Protein AF-A0A6P6VB79-F1 (afdb_monomer_lite)

Secondary structure (DSSP, 8-state):
-PPP-----------PPPHHHHHHHHHHH---TTTTTT-TTS-HHHHHHHHHHHHHHHHHHHHHTS---PPPHHHHHHHHHHHHHHHHHHHHHHHHHHHHHHHHHHHHHHHHHHHHHH--------------

Structure (mmCIF, N/CA/C/O backbone):
data_AF-A0A6P6VB79-F1
#
_entry.id   AF-A0A6P6VB79-F1
#
loop_
_atom_site.group_PDB
_atom_site.id
_atom_site.type_symbol
_atom_site.label_atom_id
_atom_site.label_alt_id
_atom_site.label_comp_id
_atom_site.label_asym_id
_atom_site.label_entity_id
_atom_site.label_seq_id
_atom_site.pdbx_PDB_ins_code
_atom_site.Cartn_x
_atom_site.Cartn_y
_atom_site.Cartn_z
_atom_site.occupancy
_atom_site.B_iso_or_equiv
_atom_site.auth_seq_id
_atom_site.auth_comp_id
_atom_site.auth_asym_id
_atom_site.auth_atom_id
_atom_site.pdbx_PDB_model_num
ATOM 1 N N . MET A 1 1 ? 52.730 19.441 4.578 1.00 43.19 1 MET A N 1
ATOM 2 C CA . MET A 1 1 ? 51.514 18.793 4.044 1.00 43.19 1 MET A CA 1
ATOM 3 C C . MET A 1 1 ? 51.016 19.713 2.947 1.00 43.19 1 MET A C 1
ATOM 5 O O . MET A 1 1 ? 50.982 20.904 3.203 1.00 43.19 1 MET A O 1
ATOM 9 N N . ALA A 1 2 ? 50.866 19.176 1.737 1.00 49.41 2 ALA A N 1
ATOM 10 C CA . ALA A 1 2 ? 50.894 19.890 0.460 1.00 49.41 2 ALA A CA 1
ATOM 11 C C . ALA A 1 2 ? 49.669 20.782 0.203 1.00 49.41 2 ALA A C 1
ATOM 13 O O . ALA A 1 2 ? 48.553 20.392 0.540 1.00 49.41 2 ALA A O 1
ATOM 14 N N . ASP A 1 3 ? 49.928 21.935 -0.414 1.00 52.38 3 ASP A N 1
ATOM 15 C CA . ASP A 1 3 ? 48.954 22.907 -0.908 1.00 52.38 3 ASP A CA 1
ATOM 16 C C . ASP A 1 3 ? 48.365 22.485 -2.270 1.00 52.38 3 ASP A C 1
ATOM 18 O O . ASP A 1 3 ? 49.053 21.908 -3.113 1.00 52.38 3 ASP A O 1
ATOM 22 N N . ASP A 1 4 ? 47.080 22.791 -2.442 1.00 58.44 4 ASP A N 1
ATOM 23 C CA . ASP A 1 4 ? 46.185 22.526 -3.572 1.00 58.44 4 ASP A CA 1
ATOM 24 C C . ASP A 1 4 ? 46.691 22.951 -4.973 1.00 58.44 4 ASP A C 1
ATOM 26 O O . ASP A 1 4 ? 46.859 24.135 -5.275 1.00 58.44 4 ASP A O 1
ATOM 30 N N . ASP A 1 5 ? 46.793 21.977 -5.887 1.00 58.59 5 ASP A N 1
ATOM 31 C CA . ASP A 1 5 ? 46.963 22.160 -7.338 1.00 58.59 5 ASP A CA 1
ATOM 32 C C . ASP A 1 5 ? 45.612 22.475 -8.027 1.00 58.59 5 ASP A C 1
ATOM 34 O O . ASP A 1 5 ? 44.890 21.585 -8.489 1.00 58.59 5 ASP A O 1
ATOM 38 N N . HIS A 1 6 ? 45.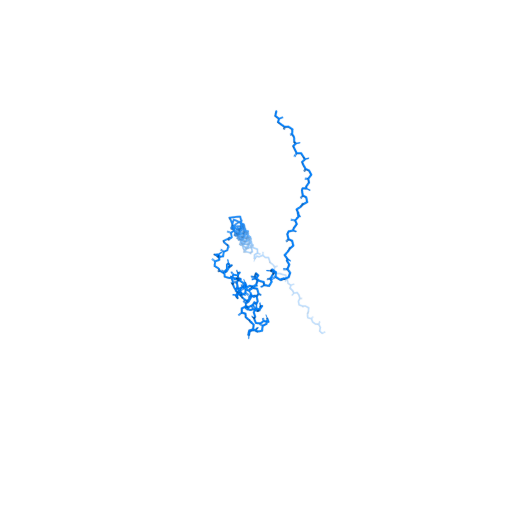259 23.757 -8.153 1.00 64.94 6 HIS A N 1
ATOM 39 C CA . HIS A 1 6 ? 44.145 24.211 -9.001 1.00 64.94 6 HIS A CA 1
ATOM 40 C C . HIS A 1 6 ? 44.608 24.490 -10.445 1.00 64.94 6 HIS A C 1
ATOM 42 O O . HIS A 1 6 ? 44.933 25.623 -10.804 1.00 64.94 6 HIS A O 1
ATOM 48 N N . LEU A 1 7 ? 44.595 23.466 -11.305 1.00 68.56 7 LEU A N 1
ATOM 49 C CA . LEU A 1 7 ? 44.800 23.623 -12.754 1.00 68.56 7 LEU A CA 1
ATOM 50 C C . LEU A 1 7 ? 43.483 23.977 -13.485 1.00 68.56 7 LEU A C 1
ATOM 52 O O . LEU A 1 7 ? 42.431 23.419 -13.156 1.00 68.56 7 LEU A O 1
ATOM 56 N N . PRO A 1 8 ? 43.506 24.871 -14.497 1.00 66.81 8 PRO A N 1
ATOM 57 C CA . PRO A 1 8 ? 42.314 25.246 -15.258 1.00 66.81 8 PRO A CA 1
ATOM 58 C C . PRO A 1 8 ? 41.757 24.062 -16.070 1.00 66.81 8 PRO A C 1
ATOM 60 O O . PRO A 1 8 ? 42.520 23.197 -16.509 1.00 66.81 8 PRO A O 1
ATOM 63 N N . PRO A 1 9 ? 40.431 24.011 -16.315 1.00 67.50 9 PRO A N 1
ATOM 64 C CA . PRO A 1 9 ? 39.814 22.911 -17.043 1.00 67.50 9 PRO A CA 1
ATOM 65 C C . PRO A 1 9 ? 40.348 22.858 -18.476 1.00 67.50 9 PRO A C 1
ATOM 67 O O . PRO A 1 9 ? 40.091 23.736 -19.298 1.00 67.50 9 PRO A O 1
ATOM 70 N N . GLN A 1 10 ? 41.088 21.793 -18.773 1.00 72.75 10 GLN A N 1
ATOM 71 C CA . GLN A 1 10 ? 41.561 21.475 -20.113 1.00 72.75 10 GLN A CA 1
ATOM 72 C C . GLN A 1 10 ? 40.376 21.378 -21.089 1.00 72.75 10 GLN A C 1
ATOM 74 O O . GLN A 1 10 ? 39.479 20.544 -20.928 1.00 72.75 10 GLN A O 1
ATOM 79 N N . ILE A 1 11 ? 40.365 22.245 -22.105 1.00 71.94 11 ILE A N 1
ATOM 80 C CA . ILE A 1 11 ? 39.400 22.186 -23.205 1.00 71.94 11 ILE A CA 1
ATOM 81 C C . ILE A 1 11 ? 39.644 20.865 -23.930 1.00 71.94 11 ILE A C 1
ATOM 83 O O . ILE A 1 11 ? 40.673 20.673 -24.578 1.00 71.94 11 ILE A O 1
ATOM 87 N N . ARG A 1 12 ? 38.710 19.924 -23.787 1.00 73.38 12 ARG A N 1
ATOM 88 C CA . ARG A 1 12 ? 38.785 18.640 -24.482 1.00 73.38 12 ARG A CA 1
ATOM 89 C C . ARG A 1 12 ? 38.486 18.902 -25.949 1.00 73.38 12 ARG A C 1
ATOM 91 O O . ARG A 1 12 ? 37.345 19.190 -26.303 1.00 73.38 12 ARG A O 1
ATOM 98 N N . LEU A 1 13 ? 39.514 18.816 -26.786 1.00 73.75 13 LEU A N 1
ATOM 99 C CA . LEU A 1 13 ? 39.338 18.798 -28.229 1.00 73.75 13 LEU A CA 1
ATOM 100 C C . LEU A 1 13 ? 38.534 17.539 -28.572 1.00 73.75 13 LEU A C 1
ATOM 102 O O . LEU A 1 13 ? 39.013 16.420 -28.393 1.00 73.75 13 LEU A O 1
ATOM 106 N N . VAL A 1 14 ? 37.276 17.714 -28.972 1.00 77.50 14 VAL A N 1
ATOM 107 C CA . VAL A 1 14 ? 36.461 16.597 -29.446 1.00 77.50 14 VAL A CA 1
ATOM 108 C C . VAL A 1 14 ? 36.943 16.218 -30.842 1.00 77.50 14 VAL A C 1
ATOM 110 O O . VAL A 1 14 ? 37.088 17.072 -31.715 1.00 77.50 14 VAL A O 1
ATOM 113 N N . ASN A 1 15 ? 37.221 14.933 -31.049 1.00 81.75 15 ASN A N 1
ATOM 114 C CA . ASN A 1 15 ? 37.579 14.423 -32.366 1.00 81.75 15 ASN A CA 1
ATOM 115 C C . ASN A 1 15 ? 36.316 14.394 -33.229 1.00 81.75 15 ASN A C 1
ATOM 117 O O . ASN A 1 15 ? 35.443 13.548 -33.030 1.00 81.75 15 ASN A O 1
ATOM 121 N N . PHE A 1 16 ? 36.204 15.333 -34.165 1.00 83.69 16 PHE A N 1
ATOM 122 C CA . PHE A 1 16 ? 35.129 15.333 -35.148 1.00 83.69 16 PHE A CA 1
ATOM 123 C C . PHE A 1 16 ? 35.364 14.206 -36.154 1.00 83.69 16 PHE A C 1
ATOM 125 O O . PHE A 1 16 ? 36.411 14.137 -36.794 1.00 83.69 16 PHE A O 1
ATOM 132 N N . VAL A 1 17 ? 34.384 13.315 -36.268 1.00 83.00 17 VAL A N 1
ATOM 133 C CA . VAL A 1 17 ? 34.364 12.239 -37.261 1.00 83.00 17 VAL A CA 1
ATOM 134 C C . VAL A 1 17 ? 33.750 12.801 -38.539 1.00 83.00 17 VAL A C 1
ATOM 136 O O . VAL A 1 17 ? 32.705 13.453 -38.474 1.00 83.00 17 VAL A O 1
ATOM 139 N N . SER A 1 18 ? 34.390 12.580 -39.688 1.00 86.56 18 SER A N 1
ATOM 140 C CA . SER A 1 18 ? 33.823 12.995 -40.975 1.00 86.56 18 SER A CA 1
ATOM 141 C C . SER A 1 18 ? 32.623 12.121 -41.359 1.00 86.56 18 SER A C 1
ATOM 143 O O . SER A 1 18 ? 32.474 10.993 -40.888 1.00 86.56 18 SER A O 1
ATOM 145 N N . GLU A 1 19 ? 31.759 12.626 -42.238 1.00 83.19 19 GLU A N 1
ATOM 146 C CA . GLU A 1 19 ? 30.604 11.866 -42.737 1.00 83.19 19 GLU A CA 1
ATOM 147 C C . GLU A 1 19 ? 31.029 10.553 -43.419 1.00 83.19 19 GLU A C 1
ATOM 149 O O . GLU A 1 19 ? 30.436 9.504 -43.177 1.00 83.19 19 GLU A O 1
ATOM 154 N N . GLU A 1 20 ? 32.132 10.577 -44.168 1.00 86.19 20 GLU A N 1
ATOM 155 C CA . GLU A 1 20 ? 32.710 9.394 -44.815 1.00 86.19 20 GLU A CA 1
ATOM 156 C C . GLU A 1 20 ? 33.191 8.345 -43.797 1.00 86.19 20 GLU A C 1
ATOM 158 O O . GLU A 1 20 ? 32.872 7.162 -43.918 1.00 86.19 20 GLU A O 1
ATOM 163 N N . GLN A 1 21 ? 33.879 8.776 -42.735 1.00 84.31 21 GLN A N 1
ATOM 164 C CA . GLN A 1 21 ? 34.303 7.886 -41.648 1.00 84.31 21 GLN A CA 1
ATOM 165 C C . GLN A 1 21 ? 33.104 7.293 -40.901 1.00 84.31 21 GLN A C 1
ATOM 167 O O . GLN A 1 21 ? 33.142 6.144 -40.456 1.00 84.31 21 GLN A O 1
ATOM 172 N N . LEU A 1 22 ? 32.020 8.060 -40.771 1.00 80.31 22 LEU A N 1
ATOM 173 C CA . LEU A 1 22 ? 30.778 7.591 -40.171 1.00 80.31 22 LEU A CA 1
ATOM 174 C C . LEU A 1 22 ? 30.104 6.523 -41.047 1.00 80.31 22 LEU A C 1
ATOM 176 O O . LEU A 1 22 ? 29.612 5.518 -40.526 1.00 80.31 22 LEU A O 1
ATOM 180 N N . GLU A 1 23 ? 30.091 6.708 -42.369 1.00 78.50 23 GLU A N 1
ATOM 181 C CA . GLU A 1 23 ? 29.591 5.707 -43.312 1.00 78.50 23 GLU A CA 1
ATOM 182 C C . GLU A 1 23 ? 30.425 4.425 -43.295 1.00 78.50 23 GLU A C 1
ATOM 184 O O . GLU A 1 23 ? 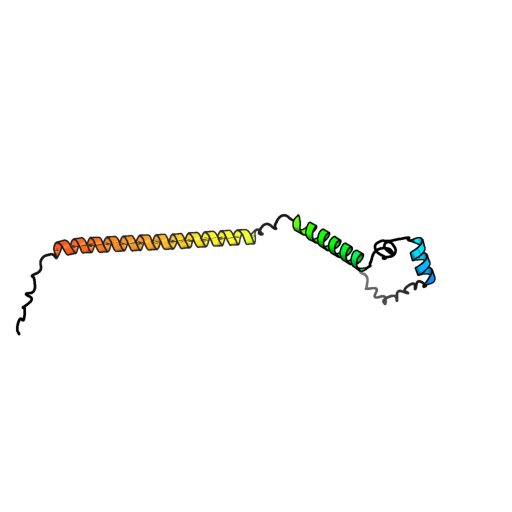29.862 3.330 -43.245 1.00 78.50 23 GLU A O 1
ATOM 189 N N . GLU A 1 24 ? 31.752 4.530 -43.282 1.00 83.06 24 GLU A N 1
ATOM 190 C CA . GLU A 1 24 ? 32.646 3.373 -43.220 1.00 83.06 24 GLU A CA 1
ATOM 191 C C . GLU A 1 24 ? 32.525 2.632 -41.877 1.00 83.06 24 GLU A C 1
ATOM 193 O O . GLU A 1 24 ? 32.476 1.399 -41.834 1.00 83.06 24 GLU A O 1
ATOM 198 N N . ALA A 1 25 ? 32.343 3.361 -40.772 1.00 76.88 25 ALA A N 1
ATOM 199 C CA . ALA A 1 25 ? 32.029 2.785 -39.466 1.00 76.88 25 ALA A CA 1
ATOM 200 C C . ALA A 1 25 ? 30.654 2.089 -39.442 1.00 76.88 25 ALA A C 1
ATOM 202 O O . ALA A 1 25 ? 30.477 1.064 -38.779 1.00 76.88 25 ALA A O 1
ATOM 203 N N . ARG A 1 26 ? 29.656 2.611 -40.166 1.00 73.06 26 ARG A N 1
ATOM 204 C CA . ARG A 1 26 ? 28.352 1.944 -40.338 1.00 73.06 26 ARG A CA 1
ATOM 205 C C . ARG A 1 26 ? 28.468 0.682 -41.194 1.00 73.06 26 ARG A C 1
ATOM 207 O O . ARG A 1 26 ? 27.855 -0.324 -40.852 1.00 73.06 26 ARG A O 1
ATOM 214 N N . ARG A 1 27 ? 29.274 0.705 -42.260 1.00 74.62 27 ARG A N 1
ATOM 215 C CA . ARG A 1 27 ? 29.512 -0.455 -43.139 1.00 74.62 27 ARG A CA 1
ATOM 216 C C . ARG A 1 27 ? 30.309 -1.558 -42.434 1.00 74.62 27 ARG A C 1
ATOM 218 O O . ARG A 1 27 ? 29.929 -2.720 -42.522 1.00 74.62 27 ARG A O 1
ATOM 225 N N . SER A 1 28 ? 31.361 -1.201 -41.697 1.00 74.50 28 SER A N 1
ATOM 226 C CA . SER A 1 28 ? 32.244 -2.153 -41.001 1.00 74.50 28 SER A CA 1
ATOM 227 C C . SER A 1 28 ? 31.599 -2.802 -39.775 1.00 74.50 28 SER A C 1
ATOM 229 O O . SER A 1 28 ? 31.811 -3.987 -39.531 1.00 74.50 28 SER A O 1
ATOM 231 N N . ARG A 1 29 ? 30.769 -2.065 -39.019 1.00 67.75 29 ARG A N 1
ATOM 232 C CA . ARG A 1 29 ? 30.027 -2.625 -37.872 1.00 67.75 29 ARG A CA 1
ATOM 233 C C . ARG A 1 29 ? 28.929 -3.609 -38.274 1.00 67.75 29 ARG A C 1
ATOM 235 O O . ARG A 1 29 ? 28.460 -4.353 -37.413 1.00 67.75 29 ARG A O 1
ATOM 242 N N . GLY A 1 30 ? 28.523 -3.609 -39.541 1.00 64.44 30 GLY A N 1
ATOM 243 C CA . GLY A 1 30 ? 27.460 -4.462 -40.045 1.00 64.44 30 GLY A CA 1
ATOM 244 C C . GLY A 1 30 ? 26.074 -4.090 -39.513 1.00 64.44 30 GLY A C 1
ATOM 245 O O . GLY A 1 30 ? 25.853 -3.068 -38.864 1.00 64.44 30 GLY A O 1
ATOM 246 N N . SER A 1 31 ? 25.116 -4.945 -39.839 1.00 60.03 31 SER A N 1
ATOM 247 C CA . SER A 1 31 ? 23.700 -4.745 -39.569 1.00 60.03 31 SER A CA 1
ATOM 248 C C . SER A 1 31 ? 23.378 -4.921 -38.076 1.00 60.03 31 SER A C 1
ATOM 250 O O . SER A 1 31 ? 23.488 -6.028 -37.551 1.00 60.03 31 SER A O 1
ATOM 252 N N . ARG A 1 32 ? 22.997 -3.844 -37.370 1.00 61.41 32 ARG A N 1
ATOM 253 C CA . ARG A 1 32 ? 22.610 -3.892 -35.943 1.00 61.41 32 ARG A CA 1
ATOM 254 C C . ARG A 1 32 ? 21.130 -3.569 -35.768 1.00 61.41 32 ARG A C 1
ATOM 256 O O . ARG A 1 32 ? 20.614 -2.638 -36.384 1.00 61.41 32 ARG A O 1
ATOM 263 N N . ILE A 1 33 ? 20.471 -4.314 -34.882 1.00 56.41 33 ILE A N 1
ATOM 264 C CA . ILE A 1 33 ? 19.062 -4.104 -34.510 1.00 56.41 33 ILE A CA 1
ATOM 265 C C . ILE A 1 33 ? 18.892 -2.748 -33.795 1.00 56.41 33 ILE A C 1
ATOM 267 O O . ILE A 1 33 ? 17.917 -2.049 -34.045 1.00 56.41 33 ILE A O 1
ATOM 271 N N . ASP A 1 34 ? 19.879 -2.324 -32.995 1.00 53.69 34 ASP A N 1
ATOM 272 C CA . ASP A 1 34 ? 19.847 -1.049 -32.256 1.00 53.69 34 ASP A CA 1
ATOM 273 C C . ASP A 1 34 ? 20.018 0.208 -33.132 1.00 53.69 34 ASP A C 1
ATOM 275 O O . ASP A 1 34 ? 19.565 1.282 -32.750 1.00 53.69 34 ASP A O 1
ATOM 279 N N . ASP A 1 35 ? 20.665 0.089 -34.299 1.00 56.78 35 ASP A N 1
ATOM 280 C CA . ASP A 1 35 ? 20.964 1.212 -35.215 1.00 56.78 35 ASP A CA 1
ATOM 281 C C . ASP A 1 35 ? 19.965 1.258 -36.397 1.00 56.78 35 ASP A C 1
ATOM 283 O O . ASP A 1 35 ? 20.186 1.948 -37.391 1.00 56.78 35 ASP A O 1
ATOM 287 N N . GLY A 1 36 ? 18.889 0.453 -36.341 1.00 60.53 36 GLY A N 1
ATOM 288 C CA . GLY A 1 36 ? 17.804 0.392 -37.337 1.00 60.53 36 GLY A CA 1
ATOM 289 C C . GLY A 1 36 ? 18.195 -0.136 -38.726 1.00 60.53 36 GLY A C 1
ATOM 290 O O . GLY A 1 36 ? 17.347 -0.292 -39.601 1.00 60.53 36 GLY A O 1
ATOM 291 N N . THR A 1 37 ? 19.472 -0.450 -38.948 1.00 61.94 37 THR A N 1
ATOM 292 C CA . THR A 1 37 ? 20.015 -0.903 -40.239 1.00 61.94 37 THR A CA 1
ATOM 293 C C . THR A 1 37 ? 19.719 -2.372 -40.547 1.00 61.94 37 THR A C 1
ATOM 295 O O . THR A 1 37 ? 19.842 -2.773 -41.704 1.00 61.94 37 THR A O 1
ATOM 298 N N . ALA A 1 38 ? 19.292 -3.156 -39.550 1.00 61.06 38 ALA A N 1
ATOM 299 C CA . ALA A 1 38 ? 18.980 -4.583 -39.688 1.00 61.06 38 ALA A CA 1
ATOM 300 C C . ALA A 1 38 ? 17.551 -4.936 -40.064 1.00 61.06 38 ALA A C 1
ATOM 302 O O . ALA A 1 38 ? 17.294 -6.056 -40.492 1.00 61.06 38 ALA A O 1
ATOM 303 N N . GLN A 1 39 ? 16.624 -3.995 -39.942 1.00 60.19 39 GLN A N 1
ATOM 304 C CA . GLN A 1 39 ? 15.203 -4.259 -40.140 1.00 60.19 39 GLN A CA 1
ATOM 305 C C . GLN A 1 39 ? 14.620 -3.338 -41.214 1.00 60.19 39 GLN A C 1
ATOM 307 O O . GLN A 1 39 ? 13.521 -2.824 -41.054 1.00 60.19 39 GLN A O 1
ATOM 312 N N . ARG A 1 40 ? 15.350 -3.129 -42.323 1.00 59.56 40 ARG A N 1
ATOM 313 C CA . ARG A 1 40 ? 14.874 -2.306 -43.455 1.00 59.56 40 ARG A CA 1
ATOM 314 C C . ARG A 1 40 ? 13.556 -2.806 -44.062 1.00 59.56 40 ARG A C 1
ATOM 316 O O . ARG A 1 40 ? 12.822 -1.998 -44.617 1.00 59.56 40 ARG A O 1
ATOM 323 N N . ASP A 1 41 ? 13.258 -4.097 -43.910 1.00 64.75 41 ASP A N 1
ATOM 324 C CA . ASP A 1 41 ? 12.042 -4.734 -44.431 1.00 64.75 41 ASP A CA 1
ATOM 325 C C . ASP A 1 41 ? 10.844 -4.660 -43.464 1.00 64.75 41 ASP A C 1
ATOM 327 O O . ASP A 1 41 ? 9.733 -5.033 -43.838 1.00 64.75 41 ASP A O 1
ATOM 331 N N . ARG A 1 42 ? 11.041 -4.199 -42.217 1.00 70.69 42 ARG A N 1
ATOM 332 C CA . ARG A 1 42 ? 9.966 -4.023 -41.224 1.00 70.69 42 ARG A CA 1
ATOM 333 C C . ARG A 1 42 ? 9.638 -2.547 -41.066 1.00 70.69 42 ARG A C 1
ATOM 335 O O . ARG A 1 42 ? 10.521 -1.692 -41.139 1.00 70.69 42 ARG A O 1
ATOM 342 N N . SER A 1 43 ? 8.371 -2.230 -40.814 1.00 79.25 43 SER A N 1
ATOM 343 C CA . SER A 1 43 ? 7.996 -0.838 -40.579 1.00 79.25 43 SER A CA 1
ATOM 344 C C . SER A 1 43 ? 8.595 -0.337 -39.258 1.00 79.25 43 SER A C 1
ATOM 346 O O . SER A 1 43 ? 8.661 -1.065 -38.266 1.00 79.25 43 SER A O 1
ATOM 348 N N . LEU A 1 44 ? 8.998 0.937 -39.209 1.00 78.38 44 LEU A N 1
ATOM 349 C CA . LEU A 1 44 ? 9.546 1.551 -37.990 1.00 78.38 44 LEU A CA 1
ATOM 350 C C . LEU A 1 44 ? 8.577 1.439 -36.798 1.00 78.38 44 LEU A C 1
ATOM 352 O O . LEU A 1 44 ? 9.007 1.271 -35.660 1.00 78.38 44 LEU A O 1
ATOM 356 N N . TYR A 1 45 ? 7.269 1.500 -37.065 1.00 79.81 45 TYR A N 1
ATOM 357 C CA . TYR A 1 45 ? 6.223 1.342 -36.057 1.00 79.81 45 TYR A CA 1
ATOM 358 C C . TYR A 1 45 ? 6.275 -0.029 -35.376 1.00 79.81 45 TYR A C 1
ATOM 360 O O . TYR A 1 45 ? 6.226 -0.095 -34.149 1.00 79.81 45 TYR A O 1
ATOM 368 N N . GLU A 1 46 ? 6.421 -1.111 -36.143 1.00 81.75 46 GLU A N 1
ATOM 369 C CA . GLU A 1 46 ? 6.501 -2.470 -35.595 1.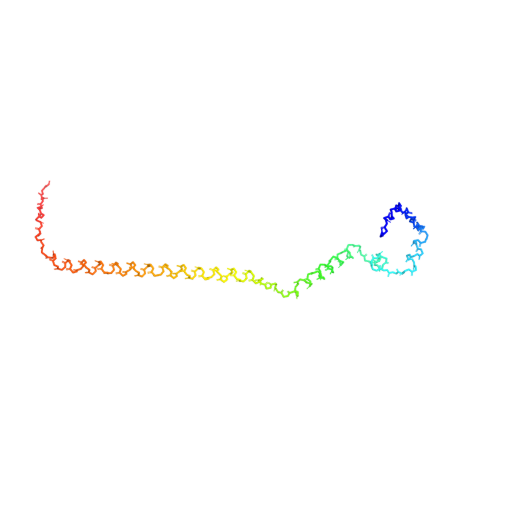00 81.75 46 GLU A CA 1
ATOM 370 C C . GLU A 1 46 ? 7.744 -2.651 -34.724 1.00 81.75 46 GLU A C 1
ATOM 372 O O . GLU A 1 46 ? 7.644 -3.209 -33.637 1.00 81.75 46 GLU A O 1
ATOM 377 N N . ILE A 1 47 ? 8.888 -2.103 -35.145 1.00 77.38 47 ILE A N 1
ATOM 378 C CA . ILE A 1 47 ? 10.153 -2.175 -34.398 1.00 77.38 47 ILE A CA 1
ATOM 379 C C . ILE A 1 47 ? 10.051 -1.407 -33.076 1.00 77.38 47 ILE A C 1
ATOM 381 O O . ILE A 1 47 ? 10.459 -1.894 -32.021 1.00 77.38 47 ILE A O 1
ATOM 385 N N . LEU A 1 48 ? 9.501 -0.190 -33.112 1.00 82.56 48 LEU A N 1
ATOM 386 C CA . LEU A 1 48 ? 9.307 0.622 -31.911 1.00 82.56 48 LEU A CA 1
ATOM 387 C C . LEU A 1 48 ? 8.297 -0.019 -30.961 1.00 82.56 48 LEU A C 1
ATOM 389 O O . LEU A 1 48 ? 8.506 0.006 -29.747 1.00 82.56 48 LEU A O 1
ATOM 393 N N . LYS A 1 49 ? 7.234 -0.618 -31.506 1.00 84.94 49 LYS A N 1
ATOM 394 C CA . LYS A 1 49 ? 6.240 -1.352 -30.730 1.00 84.94 49 LYS A CA 1
ATOM 395 C C . LYS A 1 49 ? 6.849 -2.598 -30.088 1.00 84.94 49 LYS A C 1
ATOM 397 O O . LYS A 1 49 ? 6.707 -2.757 -28.887 1.00 84.94 49 LYS A O 1
ATOM 402 N N . GLU A 1 50 ? 7.590 -3.416 -30.832 1.00 81.38 50 GLU A N 1
ATOM 403 C CA . GLU A 1 50 ? 8.291 -4.601 -30.313 1.00 81.38 50 GLU A CA 1
ATOM 404 C C . GLU A 1 50 ? 9.312 -4.219 -29.230 1.00 81.38 50 GLU A C 1
ATOM 406 O O . GLU A 1 50 ? 9.375 -4.854 -28.184 1.00 81.38 50 GLU A O 1
ATOM 411 N N . ASN A 1 51 ? 10.068 -3.133 -29.419 1.00 79.25 51 ASN A N 1
ATOM 412 C CA . ASN A 1 51 ? 11.009 -2.633 -28.415 1.00 79.25 51 ASN A CA 1
ATOM 413 C C . ASN A 1 51 ? 10.323 -2.111 -27.152 1.00 79.25 51 ASN A C 1
ATOM 415 O O . ASN A 1 51 ? 10.848 -2.297 -26.052 1.00 79.25 51 ASN A O 1
ATOM 419 N N . LYS A 1 52 ? 9.174 -1.447 -27.303 1.00 80.75 52 LYS A N 1
ATOM 420 C CA . LYS A 1 52 ? 8.353 -1.010 -26.176 1.00 80.75 52 LYS A CA 1
ATOM 421 C C . LYS A 1 52 ? 7.787 -2.217 -25.438 1.00 80.75 52 LYS A C 1
ATOM 423 O O . LYS A 1 52 ? 8.031 -2.343 -24.248 1.00 80.75 52 LYS A O 1
ATOM 428 N N . ASP A 1 53 ? 7.130 -3.123 -26.156 1.00 80.88 53 ASP A N 1
ATOM 429 C CA . ASP A 1 53 ? 6.515 -4.330 -25.605 1.00 80.88 53 ASP A CA 1
ATOM 430 C C . ASP A 1 53 ? 7.572 -5.212 -24.912 1.00 80.88 53 ASP A C 1
ATOM 432 O O . ASP A 1 53 ? 7.324 -5.727 -23.826 1.00 80.88 53 ASP A O 1
ATOM 436 N N . ARG A 1 54 ? 8.788 -5.315 -25.468 1.00 78.75 54 ARG A N 1
ATOM 437 C CA . ARG A 1 54 ? 9.933 -6.015 -24.863 1.00 78.75 54 ARG A CA 1
ATOM 438 C C . ARG A 1 54 ? 10.417 -5.350 -23.576 1.00 78.75 54 ARG A C 1
ATOM 440 O O . ARG A 1 54 ? 10.581 -6.038 -22.576 1.00 78.75 54 ARG A O 1
ATOM 447 N N . LYS A 1 55 ? 10.615 -4.027 -23.565 1.00 75.31 55 LYS A N 1
ATOM 448 C CA . LYS A 1 55 ? 11.014 -3.297 -22.346 1.00 75.31 55 LYS A CA 1
ATOM 449 C C . LYS A 1 55 ? 9.928 -3.337 -21.274 1.00 75.31 55 LYS A C 1
ATOM 451 O O . LYS A 1 55 ? 10.246 -3.514 -20.102 1.00 75.31 55 LYS A O 1
ATOM 456 N N . ASP A 1 56 ? 8.668 -3.198 -21.673 1.00 76.19 56 ASP A N 1
ATOM 457 C CA . ASP A 1 56 ? 7.516 -3.259 -20.779 1.00 76.19 56 ASP A CA 1
ATOM 458 C C . ASP A 1 56 ? 7.363 -4.674 -20.205 1.00 76.19 56 ASP A C 1
ATOM 460 O O . ASP A 1 56 ? 7.122 -4.817 -19.009 1.00 76.19 56 ASP A O 1
ATOM 464 N N . ALA A 1 57 ? 7.574 -5.727 -21.003 1.00 73.19 57 ALA A N 1
ATOM 465 C CA . ALA A 1 57 ? 7.583 -7.112 -20.537 1.00 73.19 57 ALA A CA 1
ATOM 466 C C . ALA A 1 57 ? 8.754 -7.394 -19.583 1.00 73.19 57 ALA A C 1
ATOM 468 O O . ALA A 1 57 ? 8.517 -7.876 -18.480 1.00 73.19 57 ALA A O 1
ATOM 469 N N . GLU A 1 58 ? 9.986 -7.022 -19.944 1.00 71.31 58 GLU A N 1
ATOM 470 C CA . GLU A 1 58 ? 11.180 -7.180 -19.097 1.00 71.31 58 GLU A CA 1
ATOM 471 C C . GLU A 1 58 ? 11.045 -6.422 -17.764 1.00 71.31 58 GLU A C 1
ATOM 473 O O . GLU A 1 58 ? 11.444 -6.917 -16.705 1.00 71.31 58 GLU A O 1
ATOM 478 N N . PHE A 1 59 ? 10.464 -5.218 -17.792 1.00 67.62 59 PHE A N 1
ATOM 479 C CA . PHE A 1 59 ? 10.156 -4.451 -16.589 1.00 67.62 59 PHE A CA 1
ATOM 480 C C . PHE A 1 59 ? 9.084 -5.163 -15.764 1.00 67.62 59 PHE A C 1
ATOM 482 O O . PHE A 1 59 ? 9.295 -5.433 -14.586 1.00 67.62 59 PHE A O 1
ATOM 489 N N . ASN A 1 60 ? 7.959 -5.530 -16.375 1.00 65.38 60 ASN A N 1
ATOM 490 C CA . ASN A 1 60 ? 6.832 -6.141 -15.680 1.00 65.38 60 ASN A CA 1
ATOM 491 C C . ASN A 1 60 ? 7.192 -7.523 -15.095 1.00 65.38 60 ASN A C 1
ATOM 493 O O . ASN A 1 60 ? 6.796 -7.836 -13.976 1.00 65.38 60 ASN A O 1
ATOM 497 N N . GLU A 1 61 ? 8.019 -8.326 -15.765 1.00 69.81 61 GLU A N 1
ATOM 498 C CA . GLU A 1 61 ? 8.542 -9.593 -15.230 1.00 69.81 61 GLU A CA 1
ATOM 499 C C . GLU A 1 61 ? 9.413 -9.395 -13.979 1.00 69.81 61 GLU A C 1
ATOM 501 O O . GLU A 1 61 ? 9.268 -10.137 -13.003 1.00 69.81 61 GLU A O 1
ATOM 506 N N . ARG A 1 62 ? 10.238 -8.336 -13.934 1.00 63.78 62 ARG A N 1
ATOM 507 C CA . ARG A 1 62 ? 11.051 -7.977 -12.751 1.00 63.78 62 ARG A CA 1
ATOM 508 C C . ARG A 1 62 ? 10.232 -7.547 -11.532 1.00 63.78 62 ARG A C 1
ATOM 510 O O . ARG A 1 62 ? 10.785 -7.504 -10.429 1.00 63.78 62 ARG A O 1
ATOM 517 N N . PHE A 1 63 ? 8.954 -7.213 -11.709 1.00 58.75 63 PHE A N 1
ATOM 518 C CA . PHE A 1 63 ? 8.040 -6.873 -10.614 1.00 58.75 63 PHE A CA 1
ATOM 519 C C . PHE A 1 63 ? 7.034 -7.983 -10.303 1.00 58.75 63 PHE A C 1
ATOM 521 O O . PHE A 1 63 ? 6.619 -8.090 -9.155 1.00 58.75 63 PHE A O 1
ATOM 528 N N . LYS A 1 64 ? 6.702 -8.849 -11.269 1.00 64.81 64 LYS A N 1
ATOM 529 C CA . LYS A 1 64 ? 5.813 -10.008 -11.071 1.00 64.81 64 LYS A CA 1
ATOM 530 C C . LYS A 1 64 ? 6.423 -11.114 -10.210 1.00 64.81 64 LYS A C 1
ATOM 532 O O . LYS A 1 64 ? 5.688 -11.820 -9.532 1.00 64.81 64 LYS A O 1
ATOM 537 N N . HIS A 1 65 ? 7.747 -11.270 -10.245 1.00 57.47 65 HIS A N 1
ATOM 538 C CA . HIS A 1 65 ? 8.461 -12.310 -9.493 1.00 57.47 65 HIS A CA 1
ATOM 539 C C . HIS A 1 65 ? 9.160 -11.804 -8.234 1.00 57.47 65 HIS A C 1
ATOM 541 O O . HIS A 1 65 ? 9.854 -12.574 -7.570 1.00 57.47 65 HIS A O 1
ATOM 547 N N . ARG A 1 66 ? 8.981 -10.530 -7.867 1.00 60.44 66 ARG A N 1
ATOM 548 C CA . ARG A 1 66 ? 9.267 -10.154 -6.485 1.00 60.44 66 ARG A CA 1
ATOM 549 C C . ARG A 1 66 ? 8.174 -10.797 -5.642 1.00 60.44 66 ARG A C 1
ATOM 551 O O . ARG A 1 66 ? 7.004 -10.574 -5.959 1.00 60.44 66 ARG A O 1
ATOM 558 N N . PRO A 1 67 ? 8.522 -11.580 -4.605 1.00 69.44 67 PRO A N 1
ATOM 559 C CA . PRO A 1 67 ? 7.548 -11.944 -3.591 1.00 69.44 67 PRO A CA 1
ATOM 560 C C . PRO A 1 67 ? 6.764 -10.682 -3.220 1.00 69.44 67 PRO A C 1
ATOM 562 O O . PRO A 1 67 ? 7.388 -9.608 -3.177 1.00 69.44 67 PRO A O 1
ATOM 565 N N . PRO A 1 68 ? 5.433 -10.765 -3.019 1.00 65.81 68 PRO A N 1
ATOM 566 C CA . PRO A 1 68 ? 4.689 -9.623 -2.509 1.00 65.81 68 PRO A CA 1
ATOM 567 C C . PRO A 1 68 ? 5.494 -9.083 -1.334 1.00 65.81 68 PRO A C 1
ATOM 569 O O . PRO A 1 68 ? 5.911 -9.874 -0.485 1.00 65.81 68 PRO A O 1
ATOM 572 N N . LYS A 1 69 ? 5.838 -7.787 -1.375 1.00 63.53 69 LYS A N 1
ATOM 573 C CA . LYS A 1 69 ? 6.564 -7.156 -0.273 1.00 63.53 69 LYS A CA 1
ATOM 574 C C . LYS A 1 69 ? 5.794 -7.543 0.980 1.00 63.53 69 LYS A C 1
ATOM 576 O O . LYS A 1 69 ? 4.616 -7.201 1.081 1.00 63.53 69 LYS A O 1
ATOM 581 N N . ALA A 1 70 ? 6.418 -8.347 1.837 1.00 69.25 70 ALA A N 1
ATOM 582 C CA . ALA A 1 70 ? 5.859 -8.578 3.149 1.00 69.25 70 ALA A CA 1
ATOM 583 C C . ALA A 1 70 ? 5.673 -7.192 3.764 1.00 69.25 70 ALA A C 1
ATOM 585 O O . ALA A 1 70 ? 6.509 -6.310 3.524 1.00 69.25 70 ALA A O 1
ATOM 586 N N . LEU A 1 71 ? 4.555 -7.009 4.464 1.00 72.25 71 LEU A N 1
ATOM 587 C CA . LEU A 1 71 ? 4.399 -5.859 5.342 1.00 72.25 71 LEU A CA 1
ATOM 588 C C . LEU A 1 71 ? 5.688 -5.755 6.160 1.00 72.25 71 LEU A C 1
ATOM 590 O O . LEU A 1 71 ? 6.205 -6.787 6.609 1.00 72.25 71 LEU A O 1
ATOM 594 N N . ASP A 1 72 ? 6.259 -4.558 6.240 1.00 80.44 72 ASP A N 1
ATOM 595 C CA . ASP A 1 72 ? 7.468 -4.386 7.037 1.00 80.44 72 ASP A CA 1
ATOM 596 C C . ASP A 1 72 ? 7.174 -4.660 8.526 1.00 80.44 72 ASP A C 1
ATOM 598 O O . ASP A 1 72 ? 6.023 -4.817 8.949 1.00 80.44 72 ASP A O 1
ATOM 602 N N . GLU A 1 73 ? 8.230 -4.823 9.324 1.00 79.56 73 GLU A N 1
ATOM 603 C CA . GLU A 1 73 ? 8.093 -5.160 10.748 1.00 79.56 73 GLU A CA 1
ATOM 604 C C . GLU A 1 73 ? 7.205 -4.122 11.468 1.00 79.56 73 GLU A C 1
ATOM 606 O O . GLU A 1 73 ? 6.305 -4.498 12.221 1.00 79.56 73 GLU A O 1
ATOM 611 N N . ASP A 1 74 ? 7.333 -2.840 11.116 1.00 75.38 74 ASP A N 1
ATOM 612 C CA . ASP A 1 74 ? 6.535 -1.742 11.672 1.00 75.38 74 ASP A CA 1
ATOM 613 C C . ASP A 1 74 ? 5.050 -1.800 11.244 1.00 75.38 74 ASP A C 1
ATOM 615 O O . ASP A 1 74 ? 4.145 -1.578 12.057 1.00 75.38 74 ASP A O 1
ATOM 619 N N . GLU A 1 75 ? 4.770 -2.122 9.979 1.00 80.69 75 GLU A N 1
ATOM 620 C CA . GLU A 1 75 ? 3.430 -2.271 9.404 1.00 80.69 75 GLU A CA 1
ATOM 621 C C . GLU A 1 75 ? 2.691 -3.463 10.026 1.00 80.69 75 GLU A C 1
ATOM 623 O O . GLU A 1 75 ? 1.499 -3.356 10.334 1.00 80.69 75 GLU A O 1
ATOM 628 N N . THR A 1 76 ? 3.377 -4.590 10.254 1.00 84.25 76 THR A N 1
ATOM 629 C CA . THR A 1 76 ? 2.776 -5.751 10.936 1.00 84.25 76 THR A CA 1
ATOM 630 C C . THR A 1 76 ? 2.450 -5.451 12.397 1.00 84.25 76 THR A C 1
ATOM 632 O O . THR A 1 76 ? 1.327 -5.708 12.835 1.00 84.25 76 THR A O 1
ATOM 635 N N . GLU A 1 77 ? 3.365 -4.810 13.130 1.00 88.56 77 GLU A N 1
ATOM 636 C CA . GLU A 1 77 ? 3.111 -4.393 14.509 1.00 88.56 77 GLU A CA 1
ATOM 637 C C . GLU A 1 77 ? 1.937 -3.416 14.624 1.00 88.56 77 GLU A C 1
ATOM 639 O O . GLU A 1 77 ? 1.189 -3.446 15.605 1.00 88.56 77 GLU A O 1
ATOM 644 N N . PHE A 1 78 ? 1.777 -2.514 13.653 1.00 92.75 78 PHE A N 1
ATOM 645 C CA . PHE A 1 78 ? 0.651 -1.586 13.629 1.00 92.75 78 PHE A CA 1
ATOM 646 C C . PHE A 1 78 ? -0.689 -2.327 13.538 1.00 92.75 78 PHE A C 1
ATOM 648 O O . PHE A 1 78 ? -1.614 -2.011 14.294 1.00 92.75 78 PHE A O 1
ATOM 655 N N . LEU A 1 79 ? -0.796 -3.320 12.648 1.00 90.50 79 LEU A N 1
ATOM 656 C CA . LEU A 1 79 ? -2.016 -4.117 12.494 1.00 90.50 79 LEU A CA 1
ATOM 657 C C . LEU A 1 79 ? -2.318 -4.949 13.745 1.00 90.50 79 LEU A C 1
ATOM 659 O O . LEU A 1 79 ? -3.472 -4.982 14.175 1.00 90.50 79 LEU A O 1
ATOM 663 N N . ASP A 1 80 ? -1.298 -5.529 14.378 1.00 91.56 80 ASP A N 1
ATOM 664 C CA . ASP A 1 80 ? -1.452 -6.269 15.635 1.00 91.56 80 ASP A CA 1
ATOM 665 C C . ASP A 1 80 ? -1.940 -5.357 16.770 1.00 91.56 80 ASP A C 1
ATOM 667 O O . ASP A 1 80 ? -2.888 -5.689 17.486 1.00 91.56 80 ASP A O 1
ATOM 671 N N . LYS A 1 81 ? -1.353 -4.159 16.915 1.00 93.00 81 LYS A N 1
ATOM 672 C CA . LYS A 1 81 ? -1.791 -3.157 17.907 1.00 93.00 81 LYS A CA 1
ATOM 673 C C . LYS A 1 81 ? -3.237 -2.722 17.658 1.00 93.00 81 LYS A C 1
ATOM 675 O O . LYS A 1 81 ? -4.004 -2.579 18.612 1.00 93.00 81 LYS A O 1
ATOM 680 N N . LEU A 1 82 ? -3.622 -2.533 16.395 1.00 94.44 82 LEU A N 1
ATOM 681 C CA . LEU A 1 82 ? -4.989 -2.180 16.014 1.00 94.44 82 LEU A CA 1
ATOM 682 C C . LEU A 1 82 ? -5.979 -3.297 16.369 1.00 94.44 82 LEU A C 1
ATOM 684 O O . LEU A 1 82 ? -7.035 -3.021 16.942 1.00 94.44 82 LEU A O 1
ATOM 688 N N . GLU A 1 83 ? -5.642 -4.551 16.060 1.00 93.56 83 GLU A N 1
ATOM 689 C CA . GLU A 1 83 ? -6.478 -5.702 16.404 1.00 93.56 83 GLU A CA 1
ATOM 690 C C . GLU A 1 83 ? -6.630 -5.848 17.923 1.00 93.56 83 GLU A C 1
ATOM 692 O O . GLU A 1 83 ? -7.747 -6.014 18.422 1.00 93.56 83 GLU A O 1
ATOM 697 N N . MET A 1 84 ? -5.531 -5.731 18.668 1.00 94.88 84 MET A N 1
ATOM 698 C CA . MET A 1 84 ? -5.543 -5.794 20.129 1.00 94.88 84 MET A CA 1
ATOM 699 C C . MET A 1 84 ? -6.403 -4.686 20.739 1.00 94.88 84 MET A C 1
ATOM 701 O O . MET A 1 84 ? -7.263 -4.973 21.571 1.00 94.88 84 MET A O 1
ATOM 705 N N . SER A 1 85 ? -6.250 -3.445 20.267 1.00 95.19 85 SER A N 1
ATOM 706 C CA . SER A 1 85 ? -7.055 -2.311 20.728 1.00 95.19 85 SER A CA 1
ATOM 707 C C . SER A 1 85 ? -8.547 -2.525 20.470 1.00 95.19 85 SER A C 1
ATOM 709 O O . SER A 1 85 ? -9.375 -2.279 21.350 1.00 95.19 85 SER A O 1
ATOM 711 N N . ARG A 1 86 ? -8.903 -3.042 19.289 1.00 96.56 86 ARG A N 1
ATOM 712 C CA . ARG A 1 86 ? -10.293 -3.360 18.954 1.00 96.56 86 ARG A CA 1
ATOM 713 C C . ARG A 1 86 ? -10.866 -4.429 19.885 1.00 96.56 86 ARG A C 1
ATOM 715 O O . ARG A 1 86 ? -11.956 -4.238 20.420 1.00 96.56 86 ARG A O 1
ATOM 722 N N . ARG A 1 87 ? -10.139 -5.528 20.105 1.00 96.38 87 ARG A N 1
ATOM 723 C CA . ARG A 1 87 ? -10.568 -6.607 21.011 1.00 96.38 87 ARG A CA 1
ATOM 724 C C . ARG A 1 87 ? -10.732 -6.112 22.447 1.00 96.38 87 ARG A C 1
ATOM 726 O O . ARG A 1 87 ? -11.674 -6.503 23.129 1.00 96.38 87 ARG A O 1
ATOM 733 N N . GLU A 1 88 ? -9.835 -5.251 22.916 1.00 96.81 88 GLU A N 1
ATOM 734 C CA . GLU A 1 88 ? -9.923 -4.664 24.256 1.00 96.81 88 GLU A CA 1
ATOM 735 C C . GLU A 1 88 ? -11.113 -3.728 24.409 1.00 96.81 88 GLU A C 1
ATOM 737 O O . GLU A 1 88 ? -11.755 -3.743 25.459 1.00 96.81 88 GLU A O 1
ATOM 742 N N . TYR A 1 89 ? -11.427 -2.948 23.375 1.00 97.06 89 TYR A N 1
ATOM 743 C CA . TYR A 1 89 ? -12.623 -2.117 23.358 1.00 97.06 89 TYR A CA 1
ATOM 744 C C . TYR A 1 89 ? -13.896 -2.970 23.395 1.00 97.06 89 TYR A C 1
ATOM 746 O O . TYR A 1 89 ? -14.760 -2.746 24.238 1.00 97.06 89 TYR A O 1
ATOM 754 N N . GLU A 1 90 ? -13.986 -3.996 22.544 1.00 96.88 90 GLU A N 1
ATOM 755 C CA . GLU A 1 90 ? -15.124 -4.925 22.526 1.00 96.88 90 GLU A CA 1
ATOM 756 C C . GLU A 1 90 ? -15.302 -5.630 23.883 1.00 96.88 90 GLU A C 1
ATOM 758 O O . GLU A 1 90 ? -16.424 -5.744 24.377 1.00 96.88 90 GLU A O 1
ATOM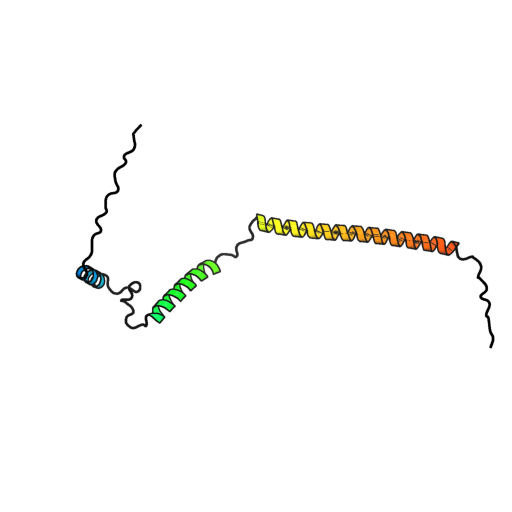 763 N N . ARG A 1 91 ? -14.201 -6.027 24.539 1.00 97.44 91 ARG A N 1
ATOM 764 C CA . ARG A 1 91 ? -14.231 -6.598 25.895 1.00 97.44 91 ARG A CA 1
ATOM 765 C C . ARG A 1 91 ? -14.774 -5.607 26.927 1.00 97.44 91 ARG A C 1
ATOM 767 O O . ARG A 1 91 ? -15.636 -5.978 27.712 1.00 97.44 91 ARG A O 1
ATOM 774 N N . GLN A 1 92 ? -14.297 -4.361 26.916 1.00 96.94 92 GLN A N 1
ATOM 775 C CA . GLN A 1 92 ? -14.769 -3.327 27.847 1.00 96.94 92 GLN A CA 1
ATOM 776 C C . GLN A 1 92 ? -16.270 -3.069 27.691 1.00 96.94 92 GLN A C 1
ATOM 778 O O . GLN A 1 92 ? -16.986 -3.016 28.686 1.00 96.94 92 GLN A O 1
ATOM 783 N N . VAL A 1 93 ? -16.757 -2.979 26.451 1.00 97.56 93 VAL A N 1
ATOM 784 C CA . VAL A 1 93 ? -18.189 -2.805 26.171 1.00 97.56 93 VAL A CA 1
ATOM 785 C C . VAL A 1 93 ? -19.005 -3.983 26.711 1.00 97.56 93 VAL A C 1
ATOM 787 O O . VAL A 1 93 ? -20.027 -3.767 27.359 1.00 97.56 93 VAL A O 1
ATOM 790 N N . ALA A 1 94 ? -18.541 -5.218 26.503 1.00 97.38 94 ALA A N 1
ATOM 791 C CA . ALA A 1 94 ? -19.222 -6.408 27.011 1.00 97.38 94 ALA A CA 1
ATOM 792 C C . ALA A 1 94 ? -19.266 -6.452 28.551 1.00 97.38 94 ALA A C 1
ATOM 794 O O . ALA A 1 94 ? -20.298 -6.794 29.132 1.00 97.38 94 ALA A O 1
ATOM 795 N N . ASP A 1 95 ? -18.171 -6.074 29.217 1.00 97.69 95 ASP A N 1
ATOM 796 C CA . ASP A 1 95 ? -18.095 -6.018 30.681 1.00 97.69 95 ASP A CA 1
ATOM 797 C C . ASP A 1 95 ? -19.042 -4.944 31.253 1.00 97.69 95 ASP A C 1
ATOM 799 O O . ASP A 1 95 ? -19.749 -5.179 32.241 1.00 97.69 95 ASP A O 1
ATOM 803 N N . GLU A 1 96 ? -19.099 -3.769 30.618 1.00 97.12 96 GLU A N 1
ATOM 804 C CA . GLU A 1 96 ? -20.022 -2.694 30.994 1.00 97.12 96 GLU A CA 1
ATOM 805 C C . GLU A 1 96 ? -21.487 -3.103 30.807 1.00 97.12 96 GLU A C 1
ATOM 807 O O . GLU A 1 96 ? -22.307 -2.879 31.704 1.00 97.12 96 GLU A O 1
ATOM 812 N N . GLU A 1 97 ? -21.822 -3.736 29.681 1.00 96.81 97 GLU A N 1
ATOM 813 C CA . GLU A 1 97 ? -23.170 -4.238 29.404 1.00 96.81 97 GLU A CA 1
ATOM 814 C C . GLU A 1 97 ? -23.588 -5.298 30.433 1.00 96.81 97 GLU A C 1
ATOM 816 O O . GLU A 1 97 ? -24.680 -5.215 31.003 1.00 96.81 97 GLU A O 1
ATOM 821 N N . ALA A 1 98 ? -22.705 -6.248 30.753 1.00 97.25 98 ALA A N 1
ATOM 822 C CA . ALA A 1 98 ? -22.971 -7.280 31.753 1.00 97.25 98 ALA A CA 1
ATOM 823 C C . ALA A 1 98 ? -23.281 -6.677 33.134 1.00 97.25 98 ALA A C 1
ATOM 825 O O . ALA A 1 98 ? -24.230 -7.094 33.808 1.00 97.25 98 ALA A O 1
ATOM 826 N N . LEU A 1 99 ? -22.528 -5.650 33.543 1.00 97.50 99 LEU A N 1
ATOM 827 C CA . LEU A 1 99 ? -22.767 -4.939 34.797 1.00 97.50 99 LEU A CA 1
ATOM 828 C C . LEU A 1 99 ? -24.109 -4.193 34.786 1.00 97.50 99 LEU A C 1
ATOM 830 O O . LEU A 1 99 ? -24.834 -4.198 35.785 1.00 97.50 99 LEU A O 1
ATOM 834 N N . GLN A 1 100 ? -24.453 -3.544 33.673 1.00 96.56 100 GLN A N 1
ATOM 835 C CA . GLN A 1 100 ? -25.731 -2.847 33.521 1.00 96.56 100 GLN A CA 1
ATOM 836 C C . GLN A 1 100 ? -26.914 -3.818 33.582 1.00 96.56 100 GLN A C 1
ATOM 838 O O . GLN A 1 100 ? -27.877 -3.556 34.307 1.00 96.56 100 GLN A O 1
ATOM 843 N N . LEU A 1 101 ? -26.820 -4.964 32.902 1.00 96.62 101 LEU A N 1
ATOM 844 C CA . LEU A 1 101 ? -27.834 -6.018 32.941 1.00 96.62 101 LEU A CA 1
ATOM 845 C C . LEU A 1 101 ? -28.010 -6.579 34.354 1.00 96.62 101 LEU A C 1
ATOM 847 O O . LEU A 1 101 ? -29.142 -6.722 34.815 1.00 96.62 101 LEU A O 1
ATOM 851 N N . GLN A 1 102 ? -26.915 -6.835 35.075 1.00 96.94 102 GLN A N 1
ATOM 852 C CA . GLN A 1 102 ? -26.981 -7.311 36.458 1.00 96.94 102 GLN A CA 1
ATOM 853 C C . GLN A 1 102 ? -27.667 -6.289 37.375 1.00 96.94 102 GLN A C 1
ATOM 855 O O . GLN A 1 102 ? -28.538 -6.648 38.169 1.00 96.94 102 GLN A O 1
ATOM 860 N N . ARG A 1 103 ? -27.315 -5.003 37.254 1.00 96.81 103 ARG A N 1
ATOM 861 C CA . ARG A 1 103 ? -27.954 -3.918 38.020 1.00 96.81 103 ARG A CA 1
ATOM 862 C C . ARG A 1 103 ? -29.442 -3.812 37.715 1.00 96.81 103 ARG A C 1
ATOM 864 O O . ARG A 1 103 ? -30.238 -3.637 38.634 1.00 96.81 103 ARG A O 1
ATOM 871 N N . PHE A 1 104 ? -29.815 -3.931 36.443 1.00 96.44 104 PHE A N 1
ATOM 872 C CA . PHE A 1 104 ? -31.211 -3.917 36.025 1.00 96.44 104 PHE A CA 1
ATOM 873 C C . PHE A 1 104 ? -31.981 -5.095 36.628 1.00 96.44 104 PHE A C 1
ATOM 875 O O . PHE A 1 104 ? -33.017 -4.883 37.252 1.00 96.44 104 PHE A O 1
ATOM 882 N N . GLN A 1 105 ? -31.448 -6.315 36.528 1.00 95.38 105 GLN A N 1
ATOM 883 C CA . GLN A 1 105 ? -32.061 -7.506 37.123 1.00 95.38 105 GLN A CA 1
ATOM 884 C C . GLN A 1 105 ? -32.231 -7.366 38.641 1.00 95.38 105 GLN A C 1
ATOM 886 O O . GLN A 1 105 ? -33.301 -7.669 39.161 1.00 95.38 105 GLN A O 1
ATOM 891 N N . ALA A 1 106 ? -31.221 -6.847 39.344 1.00 95.25 106 ALA A N 1
ATOM 892 C CA . ALA A 1 106 ? -31.302 -6.598 40.782 1.00 95.25 106 ALA A CA 1
ATOM 893 C C . ALA A 1 106 ? -32.383 -5.560 41.136 1.00 95.25 106 ALA A C 1
ATOM 895 O O . ALA A 1 106 ? -33.136 -5.752 42.088 1.00 95.25 106 ALA A O 1
ATOM 896 N N . ALA A 1 107 ? -32.496 -4.478 40.359 1.00 94.19 107 ALA A N 1
ATOM 897 C CA . ALA A 1 107 ? -33.527 -3.463 40.560 1.00 94.19 107 ALA A CA 1
ATOM 898 C C . ALA A 1 107 ? -34.939 -4.002 40.277 1.00 94.19 107 ALA A C 1
ATOM 900 O O . ALA A 1 107 ? -35.867 -3.689 41.020 1.00 94.19 107 ALA A O 1
ATOM 901 N N . VAL A 1 108 ? -35.099 -4.824 39.234 1.00 92.50 108 VAL A N 1
ATOM 902 C CA . VAL A 1 108 ? -36.367 -5.497 38.915 1.00 92.50 108 VAL A CA 1
ATOM 903 C C . VAL A 1 108 ? -36.760 -6.450 40.041 1.00 92.50 108 VAL A C 1
ATOM 905 O O . VAL A 1 108 ? -37.888 -6.371 40.515 1.00 92.50 108 VAL A O 1
ATOM 908 N N . ALA A 1 109 ? -35.833 -7.283 40.524 1.00 91.88 109 ALA A N 1
ATOM 909 C CA . ALA A 1 109 ? -36.092 -8.207 41.628 1.00 91.88 109 ALA A CA 1
ATOM 910 C C . ALA A 1 109 ? -36.510 -7.461 42.907 1.00 91.88 109 ALA A C 1
ATOM 912 O O . ALA A 1 109 ? -37.537 -7.780 43.498 1.00 91.88 109 ALA A O 1
ATOM 913 N N . ALA A 1 110 ? -35.789 -6.395 43.272 1.00 89.62 110 ALA A N 1
ATOM 914 C CA . ALA A 1 110 ? -36.138 -5.565 44.423 1.00 89.62 110 ALA A CA 1
ATOM 915 C C . ALA A 1 110 ? -37.512 -4.887 44.274 1.00 89.62 110 ALA A C 1
ATOM 917 O O . ALA A 1 110 ? -38.234 -4.729 45.255 1.00 89.62 110 ALA A O 1
ATOM 918 N N . GLN A 1 111 ? -37.899 -4.477 43.060 1.00 79.31 111 GLN A N 1
ATOM 919 C CA . GLN A 1 111 ? -39.245 -3.955 42.819 1.00 79.31 111 GLN A CA 1
ATOM 920 C C . GLN A 1 111 ? -40.312 -5.046 42.902 1.00 79.31 111 GLN A C 1
ATOM 922 O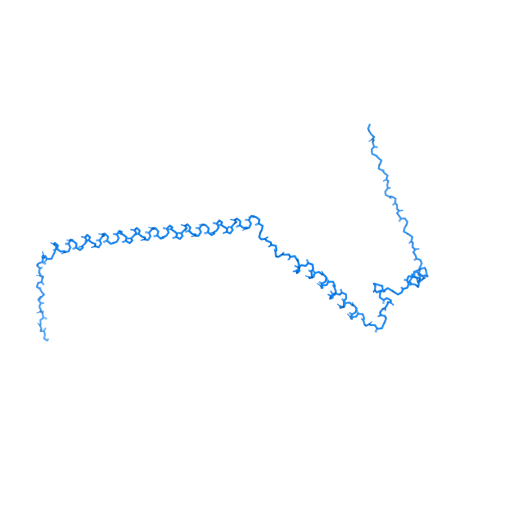 O . GLN A 1 111 ? -41.372 -4.770 43.452 1.00 79.31 111 GLN A O 1
ATOM 927 N N . CYS A 1 112 ? -40.055 -6.262 42.417 1.00 69.62 112 CYS A N 1
ATOM 928 C CA . CYS A 1 112 ? -40.972 -7.393 42.577 1.00 69.62 112 CYS A CA 1
ATOM 929 C C . CYS A 1 112 ? -41.220 -7.711 44.061 1.00 69.62 112 CYS A C 1
ATOM 931 O O . CYS A 1 112 ? -42.380 -7.783 44.463 1.00 69.62 112 CYS A O 1
ATOM 933 N N . ASP A 1 113 ? -40.168 -7.759 44.886 1.00 60.38 113 ASP A N 1
ATOM 934 C CA . ASP A 1 113 ? -40.290 -7.951 46.341 1.00 60.38 113 ASP A CA 1
ATOM 935 C C . ASP A 1 113 ? -41.102 -6.821 47.009 1.00 60.38 113 ASP A C 1
ATOM 937 O O . ASP A 1 113 ? -41.904 -7.044 47.919 1.00 60.38 113 ASP A O 1
ATOM 941 N N . VAL A 1 114 ? -40.933 -5.576 46.546 1.00 57.38 114 VAL A N 1
ATOM 942 C CA . VAL A 1 114 ? -41.700 -4.421 47.045 1.00 57.38 114 VAL A CA 1
ATOM 943 C C . VAL A 1 114 ? -43.151 -4.437 46.551 1.00 57.38 114 VAL A C 1
ATOM 945 O O . VAL A 1 114 ? -44.038 -4.012 47.291 1.00 57.38 114 VAL A O 1
ATOM 948 N N . HIS A 1 115 ? -43.416 -4.910 45.331 1.00 53.25 115 HIS A N 1
ATOM 949 C CA . HIS A 1 115 ? -44.763 -5.012 44.767 1.00 53.25 115 HIS A CA 1
ATOM 950 C C . HIS A 1 115 ? -45.599 -6.092 45.469 1.00 53.25 115 HIS A C 1
ATOM 952 O O . HIS A 1 115 ? -46.756 -5.811 45.776 1.00 53.25 115 HIS A O 1
ATOM 958 N N . GLU A 1 116 ? -45.023 -7.245 45.835 1.00 51.22 116 GLU A N 1
ATOM 959 C CA . GLU A 1 116 ? -45.727 -8.264 46.639 1.00 51.22 116 GLU A CA 1
ATOM 960 C C . GLU A 1 116 ? -46.116 -7.756 48.041 1.00 51.22 116 GLU A C 1
ATOM 962 O O . GLU A 1 116 ? -47.159 -8.133 48.573 1.00 51.22 116 GLU A O 1
ATOM 967 N N . LEU A 1 117 ? -45.353 -6.824 48.627 1.00 47.34 117 LEU A N 1
ATOM 968 C CA . LEU A 1 117 ? -45.691 -6.190 49.912 1.00 47.34 117 LEU A CA 1
ATOM 969 C C . LEU A 1 117 ? -46.621 -4.967 49.780 1.00 47.34 117 LEU A C 1
ATOM 971 O O . LEU A 1 117 ? -47.197 -4.522 50.776 1.00 47.34 117 LEU A O 1
ATOM 975 N N . LYS A 1 118 ? -46.785 -4.411 48.570 1.00 39.44 118 LYS A N 1
ATOM 976 C CA . LYS A 1 118 ? -47.653 -3.253 48.289 1.00 39.44 118 LYS A CA 1
ATOM 977 C C . LYS A 1 118 ? -48.998 -3.609 47.653 1.00 39.44 118 LYS A C 1
ATOM 979 O O . LYS A 1 118 ? -49.759 -2.686 47.389 1.00 39.44 118 LYS A O 1
ATOM 984 N N . GLU A 1 119 ? -49.358 -4.879 47.469 1.00 42.28 119 GLU A N 1
ATOM 985 C CA . GLU A 1 119 ? -50.674 -5.291 46.933 1.00 42.28 119 GLU A CA 1
ATOM 986 C C . GLU A 1 119 ? -51.860 -5.206 47.922 1.00 42.28 119 GLU A C 1
ATOM 988 O O . GLU A 1 119 ? -52.906 -5.819 47.728 1.00 42.28 119 GLU A O 1
ATOM 993 N N . THR A 1 120 ? -51.794 -4.330 48.928 1.00 44.72 120 THR A N 1
ATOM 994 C CA . THR A 1 120 ? -53.018 -3.682 49.426 1.00 44.72 120 THR A CA 1
ATOM 995 C C . THR A 1 120 ? -52.799 -2.178 49.568 1.00 44.72 120 THR A C 1
ATOM 997 O O . THR A 1 120 ? -52.227 -1.721 50.560 1.00 44.72 120 THR A O 1
ATOM 1000 N N . PRO A 1 121 ? -53.311 -1.382 48.615 1.00 42.72 121 PRO A N 1
ATOM 1001 C CA . PRO A 1 121 ? -54.193 -0.303 49.020 1.00 42.72 121 PRO A CA 1
ATOM 1002 C C . PRO A 1 121 ? -55.394 -0.154 48.076 1.00 42.72 121 PRO A C 1
ATOM 1004 O O . PRO A 1 121 ? -55.274 0.158 46.897 1.00 42.72 121 PRO A O 1
ATOM 1007 N N . SER A 1 122 ? -56.568 -0.341 48.682 1.00 50.69 122 SER A N 1
ATOM 1008 C CA . SER A 1 122 ? -57.785 0.466 48.537 1.00 50.69 122 SER A CA 1
ATOM 1009 C C . SER A 1 122 ? -58.082 1.069 47.153 1.00 50.69 122 SER A C 1
ATOM 1011 O O . SER A 1 122 ? -57.582 2.131 46.779 1.00 50.69 122 SER A O 1
ATOM 1013 N N . ALA A 1 123 ? -59.000 0.416 46.440 1.00 40.16 123 ALA A N 1
ATOM 1014 C CA . ALA A 1 123 ? -59.591 0.873 45.188 1.00 40.16 123 ALA A CA 1
ATOM 1015 C C . ALA A 1 123 ? -60.253 2.268 45.298 1.00 40.16 123 ALA A C 1
ATOM 1017 O O . ALA A 1 123 ? -61.063 2.489 46.207 1.00 40.16 123 ALA A O 1
ATOM 1018 N N . PRO A 1 124 ? -60.035 3.193 44.341 1.00 44.78 124 PRO A N 1
ATOM 1019 C CA . PRO A 1 124 ? -60.851 4.391 44.229 1.00 44.78 124 PRO A CA 1
ATOM 1020 C C . PRO A 1 124 ? -62.107 4.109 43.387 1.00 44.78 124 PRO A C 1
ATOM 1022 O O . PRO A 1 124 ? -62.052 3.617 42.261 1.00 44.78 124 PRO A O 1
ATOM 1025 N N . LYS A 1 125 ? -63.268 4.436 43.962 1.00 51.34 125 LYS A N 1
ATOM 1026 C CA . LYS A 1 125 ? -64.594 4.377 43.329 1.00 51.34 125 LYS A CA 1
ATOM 1027 C C . LYS A 1 125 ? -64.644 5.294 42.101 1.00 51.34 125 LYS A C 1
ATOM 1029 O O . LYS A 1 125 ? -64.622 6.513 42.250 1.00 51.34 125 LYS A O 1
ATOM 1034 N N . VAL A 1 126 ? -64.799 4.723 40.907 1.00 45.84 126 VAL A N 1
ATOM 1035 C CA . VAL A 1 126 ? -65.142 5.479 39.692 1.00 45.84 126 VAL A CA 1
ATOM 1036 C C . VAL A 1 126 ? -66.660 5.669 39.658 1.00 45.84 126 VAL A C 1
ATOM 1038 O O . VAL A 1 126 ? -67.415 4.725 39.436 1.00 45.84 126 VAL A O 1
ATOM 1041 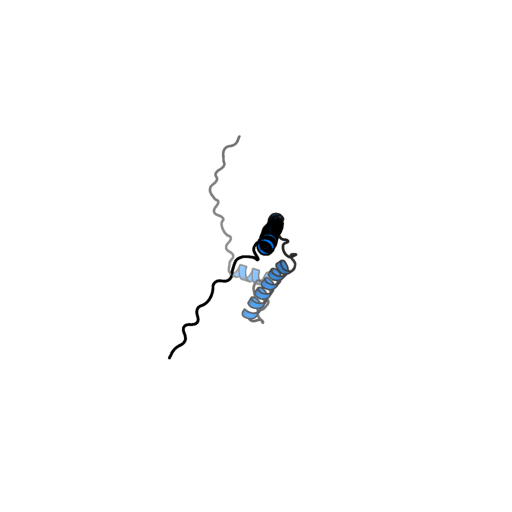N N . GLN A 1 127 ? -67.114 6.895 39.926 1.00 53.47 127 GLN A N 1
ATOM 1042 C CA . GLN A 1 127 ? -68.514 7.290 39.773 1.00 53.47 127 GLN A CA 1
ATOM 1043 C C . GLN A 1 127 ? -68.858 7.369 38.282 1.00 53.47 127 GLN A C 1
ATOM 1045 O O . GLN A 1 127 ? -68.301 8.174 37.539 1.00 53.47 127 GLN A O 1
ATOM 1050 N N . THR A 1 128 ? -69.781 6.519 37.843 1.00 50.88 128 THR A N 1
ATOM 1051 C CA . THR A 1 128 ? -70.320 6.524 36.483 1.00 50.88 128 THR A CA 1
ATOM 1052 C C . THR A 1 128 ? -71.338 7.654 36.357 1.00 50.88 128 THR A C 1
ATOM 1054 O O . THR A 1 128 ? -72.463 7.538 36.843 1.00 50.88 128 THR A O 1
ATOM 1057 N N . ILE A 1 129 ? -70.970 8.754 35.701 1.00 46.31 129 ILE A N 1
ATOM 1058 C CA . ILE A 1 129 ? -71.948 9.768 35.298 1.00 46.31 129 ILE A CA 1
ATOM 1059 C C . ILE A 1 129 ? -72.594 9.272 34.005 1.00 46.31 129 ILE A C 1
ATOM 1061 O O . ILE A 1 129 ? -72.008 9.311 32.926 1.00 46.31 129 ILE A O 1
ATOM 1065 N N . ARG A 1 130 ? -73.806 8.737 34.149 1.00 49.28 130 ARG A N 1
ATOM 1066 C CA . ARG A 1 130 ? -74.749 8.487 33.057 1.00 49.28 130 ARG A CA 1
ATOM 1067 C C . ARG A 1 130 ? -75.626 9.730 32.894 1.00 49.28 130 ARG A C 1
ATOM 1069 O O . ARG A 1 130 ? -75.859 10.418 33.882 1.00 49.28 130 ARG A O 1
ATOM 1076 N N . MET A 1 131 ? -76.209 9.867 31.700 1.00 45.50 131 MET A N 1
ATOM 1077 C CA . MET A 1 131 ? -77.346 10.723 31.294 1.00 45.50 131 MET A CA 1
ATOM 1078 C C . MET A 1 131 ? -76.929 11.918 30.426 1.00 45.50 131 MET A C 1
ATOM 1080 O O . MET A 1 131 ? -75.971 12.594 30.764 1.00 45.50 131 MET A O 1
ATOM 1084 N N . LYS A 1 132 ? -77.623 12.265 29.341 1.00 49.22 132 LYS A N 1
ATOM 1085 C CA . LYS A 1 132 ? -78.714 11.654 28.560 1.00 49.22 132 LYS A CA 1
ATOM 1086 C C . LYS A 1 132 ? -78.764 12.408 27.235 1.00 49.22 132 LYS A C 1
ATOM 1088 O O . LYS A 1 132 ? -78.464 13.620 27.276 1.00 49.22 132 LYS A O 1
#

pLDDT: mean 73.86, std 16.83, range [39.44, 97.69]

InterPro domains:
  IPR019331 FAM192A/Fyv6, N-terminal [PF10187] (19-105)
  IPR039845 PSME3-interacting protein [PTHR13495] (4-127)

Foldseek 3Di:
DDDDDDDDDDDDDDDDDDPVNVVVVDVVVPADLVVVRPPPVDDPVVSVVCVVVVVVVVVVVVVVPDDDPDQPPVRVVVVVVVVVVVVVVVVVVVVVVVVVVVVVVVVVVVVVVVVVVPPDDDDDDDDDDDDD

Sequence (132 aa):
MADDDHLPPQIRLVNFVSEEQLEEARRSRGSRIDDGTAQRDRSLYEILKENKDRKDAEFNERFKHRPPKALDEDETEFLDKLEMSRREYERQVADEEALQLQRFQAAVAAQCDVHELKETPSAPKVQTIRMK

Radius of gyration: 46.42 Å; chains: 1; bounding box: 130×38×95 Å

Organism: Coffea arabica (NCBI:txid13443)